Protein AF-A0A109DC73-F1 (afdb_monomer_lite)

Secondary structure (DSSP, 8-state):
--EEEEEE-SSTTEEEEEETTEEEEEES-HHHHHHH-TT-EESSSSEEE-GGGEEEEETTTTEEEETTS-EEE--GGGHHHHHHHHHHS--B--PPPPPP---------

InterPro domains:
  IPR007492 LytTR DNA-binding domain [PF04397] (1-86)
  IPR007492 LytTR DNA-binding domain [PS50930] (1-88)
  IPR007492 LytTR DNA-binding domain [SM00850] (1-87)

Foldseek 3Di:
DQWFKKFDDPDPQWIWTHGVVGIDIDGHAPVVVCVVCVQWDAFARTMTGRLVQWQEAALPQQWTAGPVGDIDHGDPVCSVVVVVSVVVDVHDHDDDDDDPPPPPDPPDD

Organism: NCBI:txid47770

Structure (mmCIF, N/CA/C/O backbone):
data_AF-A0A109DC73-F1
#
_entry.id   AF-A0A109DC73-F1
#
loop_
_atom_site.group_PDB
_atom_site.id
_atom_site.type_symbol
_atom_site.label_atom_id
_atom_site.label_alt_id
_atom_site.label_comp_id
_atom_site.label_asym_id
_atom_site.label_entity_id
_atom_site.label_seq_id
_atom_site.pdbx_PDB_ins_code
_atom_site.Cartn_x
_atom_site.Cartn_y
_atom_site.Cartn_z
_atom_site.occupancy
_atom_site.B_iso_or_equiv
_atom_site.auth_seq_id
_atom_site.auth_comp_id
_atom_site.auth_asym_id
_atom_site.auth_atom_id
_atom_site.pdbx_PDB_model_num
ATOM 1 N N . ASP A 1 1 ? -8.952 10.718 9.161 1.00 67.62 1 ASP A N 1
ATOM 2 C CA . ASP A 1 1 ? -7.895 10.632 8.141 1.00 67.62 1 ASP A CA 1
ATOM 3 C C . ASP A 1 1 ? -8.559 10.446 6.805 1.00 67.62 1 ASP A C 1
ATOM 5 O O . ASP A 1 1 ? -9.109 9.380 6.555 1.00 67.62 1 ASP A O 1
ATOM 9 N N . ASP A 1 2 ? -8.525 11.492 5.989 1.00 90.44 2 ASP A N 1
ATOM 10 C CA . ASP A 1 2 ? -9.266 11.524 4.727 1.00 90.44 2 ASP A CA 1
ATOM 11 C C . ASP A 1 2 ? -8.468 10.902 3.580 1.00 90.44 2 ASP A C 1
ATOM 13 O O . ASP A 1 2 ? -9.042 10.565 2.555 1.00 90.44 2 ASP A O 1
ATOM 17 N N . ILE A 1 3 ? -7.157 10.700 3.757 1.00 95.38 3 ILE A N 1
ATOM 18 C CA . ILE A 1 3 ? -6.278 10.077 2.762 1.00 95.38 3 ILE A CA 1
ATOM 19 C C . ILE A 1 3 ? -6.468 8.563 2.775 1.00 95.38 3 ILE A C 1
ATOM 21 O O . ILE A 1 3 ? -6.201 7.908 3.789 1.00 95.38 3 ILE A O 1
ATOM 25 N N . ILE A 1 4 ? -6.872 8.008 1.633 1.00 97.19 4 ILE A N 1
ATOM 26 C CA . ILE A 1 4 ? -6.982 6.567 1.403 1.00 97.19 4 ILE A CA 1
ATOM 27 C C . ILE A 1 4 ? -5.622 6.023 0.956 1.00 97.19 4 ILE A C 1
ATOM 29 O O . ILE A 1 4 ? -5.025 5.205 1.658 1.00 97.19 4 ILE A O 1
ATOM 33 N N . TYR A 1 5 ? -5.100 6.515 -0.168 1.00 97.88 5 TYR A N 1
ATOM 34 C CA . TYR A 1 5 ? -3.790 6.126 -0.687 1.00 97.88 5 TYR A CA 1
ATOM 35 C C . TYR A 1 5 ? -3.173 7.216 -1.575 1.00 97.88 5 TYR A C 1
ATOM 37 O O . TYR A 1 5 ? -3.841 8.161 -1.996 1.00 97.88 5 TYR A O 1
ATOM 45 N N . ILE A 1 6 ? -1.872 7.093 -1.840 1.00 97.56 6 ILE A N 1
ATOM 46 C CA . ILE A 1 6 ? -1.122 7.915 -2.794 1.00 97.56 6 ILE A CA 1
ATOM 47 C C . ILE A 1 6 ? -0.457 6.982 -3.798 1.00 97.56 6 ILE A C 1
ATOM 49 O O . ILE A 1 6 ? 0.278 6.078 -3.393 1.00 97.56 6 ILE A O 1
ATOM 53 N N . SER A 1 7 ? -0.654 7.230 -5.090 1.00 96.94 7 SER A N 1
ATOM 54 C CA . SER A 1 7 ? -0.086 6.441 -6.181 1.00 96.94 7 SER A CA 1
ATOM 55 C C . SER A 1 7 ? 0.752 7.284 -7.149 1.00 96.94 7 SER A C 1
ATOM 57 O O . SER A 1 7 ? 0.576 8.496 -7.281 1.00 96.94 7 SER A O 1
ATOM 59 N N . THR A 1 8 ? 1.714 6.664 -7.833 1.00 96.19 8 THR A N 1
ATOM 60 C CA . THR A 1 8 ? 2.424 7.315 -8.945 1.00 96.19 8 THR A CA 1
ATOM 61 C C . THR A 1 8 ? 1.528 7.430 -10.165 1.00 96.19 8 THR A C 1
ATOM 63 O O . THR A 1 8 ? 0.825 6.480 -10.501 1.00 96.19 8 THR A O 1
ATOM 66 N N . THR A 1 9 ? 1.640 8.535 -10.896 1.00 94.12 9 THR A N 1
ATOM 67 C CA . THR A 1 9 ? 1.036 8.658 -12.229 1.00 94.12 9 THR A CA 1
ATOM 68 C C . THR A 1 9 ? 2.045 8.309 -13.325 1.00 94.12 9 THR A C 1
ATOM 70 O O . THR A 1 9 ? 3.237 8.146 -13.061 1.00 94.12 9 THR A O 1
ATOM 73 N N . ILE A 1 10 ? 1.582 8.242 -14.577 1.00 90.88 10 ILE A N 1
ATOM 74 C CA . ILE A 1 10 ? 2.459 8.116 -15.753 1.00 90.88 10 ILE A CA 1
ATOM 75 C C . ILE A 1 10 ? 3.399 9.320 -15.925 1.00 90.88 10 ILE A C 1
ATOM 77 O O . ILE A 1 10 ? 4.435 9.214 -16.578 1.00 90.88 10 ILE A O 1
ATOM 81 N N . THR A 1 11 ? 3.038 10.479 -15.366 1.00 91.19 11 THR A N 1
ATOM 82 C CA . THR A 1 11 ? 3.827 11.702 -15.482 1.00 91.19 11 THR A CA 1
ATOM 83 C C . THR A 1 11 ? 4.917 11.716 -14.405 1.00 91.19 11 THR A C 1
ATOM 85 O O . THR A 1 11 ?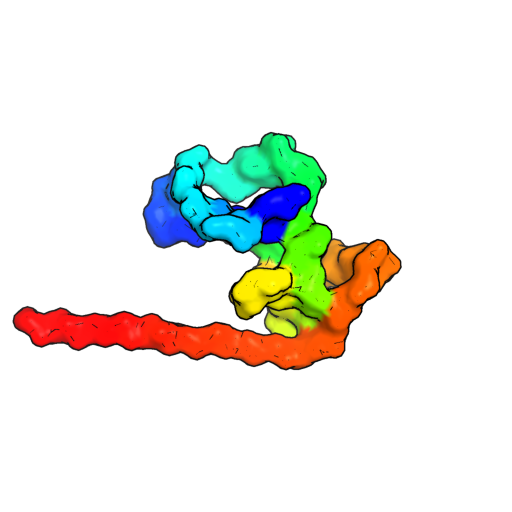 4.605 11.587 -13.217 1.00 91.19 11 THR A O 1
ATOM 88 N N . PRO A 1 12 ? 6.197 11.914 -14.774 1.00 89.12 12 PRO A N 1
ATOM 89 C CA . PRO A 1 12 ? 7.284 12.007 -13.806 1.00 89.12 12 PRO A CA 1
ATOM 90 C C . PRO A 1 12 ? 7.029 13.076 -12.744 1.00 89.12 12 PRO A C 1
ATOM 92 O O . PRO A 1 12 ? 6.507 14.150 -13.038 1.00 89.12 12 PRO A O 1
ATOM 95 N N . HIS A 1 13 ? 7.425 12.776 -11.507 1.00 89.44 13 HIS A N 1
ATOM 96 C CA . HIS A 1 13 ? 7.264 13.655 -10.342 1.00 89.44 13 HIS A CA 1
ATOM 97 C C . HIS A 1 13 ? 5.821 14.072 -10.034 1.00 89.44 13 HIS A C 1
ATOM 99 O O . HIS A 1 13 ? 5.614 15.016 -9.276 1.00 89.44 13 HIS A O 1
ATOM 105 N N . LYS A 1 14 ? 4.831 13.371 -10.594 1.00 95.06 14 LYS A N 1
ATOM 106 C CA . LYS A 1 14 ? 3.417 13.622 -10.353 1.00 95.06 14 LYS A CA 1
ATOM 107 C C . LYS A 1 14 ? 2.769 12.396 -9.728 1.00 95.06 14 LYS A C 1
ATOM 109 O O . LYS A 1 14 ? 2.842 11.289 -10.272 1.00 95.06 14 LYS A O 1
ATOM 114 N N . LEU A 1 15 ? 2.125 12.607 -8.590 1.00 97.12 15 LEU A N 1
ATOM 115 C CA . LEU A 1 15 ? 1.397 11.581 -7.851 1.00 97.12 15 LEU A CA 1
ATOM 116 C C . LEU A 1 15 ? -0.092 11.926 -7.808 1.00 97.12 15 LEU A C 1
ATOM 118 O O . LEU A 1 15 ? -0.474 13.089 -7.956 1.00 97.12 15 LEU A O 1
ATOM 122 N N . LEU A 1 16 ? -0.911 10.908 -7.585 1.00 97.56 16 LEU A N 1
ATOM 123 C CA . LEU A 1 16 ? -2.337 11.030 -7.336 1.00 97.56 16 LEU A CA 1
ATOM 124 C C . LEU A 1 16 ? -2.602 10.655 -5.878 1.00 97.56 16 LEU A C 1
ATOM 126 O O . LEU A 1 16 ? -2.209 9.581 -5.434 1.00 97.56 16 LEU A O 1
ATOM 130 N N . MET A 1 17 ? -3.228 11.554 -5.126 1.00 97.19 17 MET A N 1
ATOM 131 C CA . MET A 1 17 ? -3.727 11.288 -3.782 1.00 97.19 17 MET A CA 1
ATOM 132 C C . MET A 1 17 ? -5.227 11.065 -3.861 1.00 97.19 17 MET A C 1
ATOM 134 O O . MET A 1 17 ? -5.958 11.947 -4.309 1.00 97.19 17 MET A O 1
ATOM 138 N N . ILE A 1 18 ? -5.665 9.910 -3.379 1.00 97.75 18 ILE A N 1
ATOM 139 C CA . ILE A 1 18 ? -7.075 9.568 -3.274 1.00 97.75 18 ILE A CA 1
ATOM 140 C C . ILE A 1 18 ? -7.543 9.833 -1.850 1.00 97.75 18 ILE A C 1
ATOM 142 O O . ILE A 1 18 ? -6.954 9.355 -0.874 1.00 97.75 18 ILE A O 1
ATOM 146 N N . LEU A 1 19 ? -8.604 10.622 -1.751 1.00 96.50 19 LEU A N 1
ATOM 147 C CA . LEU A 1 19 ? -9.263 11.019 -0.522 1.00 96.50 19 LEU A CA 1
ATOM 148 C C . LEU A 1 19 ? -10.642 10.355 -0.436 1.00 96.50 19 LEU A C 1
ATOM 150 O O . LEU A 1 19 ? -11.229 9.954 -1.437 1.00 96.50 19 LEU A O 1
ATOM 154 N N . THR A 1 20 ? -11.221 10.319 0.757 1.00 94.19 20 THR A N 1
ATOM 155 C CA . THR A 1 20 ? -12.619 9.903 0.960 1.00 94.19 20 THR A CA 1
ATOM 156 C C . THR A 1 20 ? -13.627 10.822 0.263 1.00 94.19 20 THR A C 1
ATOM 158 O O . THR A 1 20 ? -14.756 10.413 0.008 1.00 94.19 20 THR A O 1
ATOM 161 N N . THR A 1 21 ? -13.231 12.058 -0.051 1.00 93.00 21 THR A N 1
ATOM 162 C CA . THR A 1 21 ? -14.085 13.100 -0.643 1.00 93.00 21 THR A CA 1
ATOM 163 C C . THR A 1 21 ? -13.751 13.424 -2.100 1.00 93.00 21 THR A C 1
ATOM 165 O O . THR A 1 21 ? -14.437 14.247 -2.705 1.00 93.00 21 THR A O 1
ATOM 168 N N . GLY A 1 22 ? -12.719 12.806 -2.677 1.00 93.94 22 GLY A N 1
ATOM 169 C CA . GLY A 1 22 ? -12.273 13.094 -4.038 1.00 93.94 22 GLY A CA 1
ATOM 170 C C . GLY A 1 22 ? -10.810 12.735 -4.261 1.00 93.94 22 GLY A C 1
ATOM 171 O O . GLY A 1 22 ? -10.268 11.846 -3.615 1.00 93.94 22 GLY A O 1
ATOM 172 N N . GLU A 1 23 ? -10.152 13.447 -5.167 1.00 96.25 23 GLU A N 1
ATOM 173 C CA . GLU A 1 23 ? -8.753 13.211 -5.516 1.00 96.25 23 GLU A CA 1
ATOM 174 C C . GLU A 1 23 ? -7.994 14.526 -5.704 1.00 96.25 23 GLU A C 1
ATOM 176 O O . GLU A 1 23 ? -8.579 15.567 -6.011 1.00 96.25 23 GLU A O 1
ATOM 181 N N . MET A 1 24 ? -6.674 14.487 -5.527 1.00 95.69 24 MET A N 1
ATOM 182 C CA . MET A 1 24 ? -5.806 15.623 -5.822 1.00 95.69 24 MET A CA 1
ATOM 183 C C . MET A 1 24 ? -4.456 15.191 -6.391 1.00 95.69 24 MET A C 1
ATOM 185 O O . MET A 1 24 ? -3.929 14.125 -6.079 1.00 95.69 24 MET A O 1
ATOM 189 N N . GLN A 1 25 ? -3.865 16.055 -7.214 1.00 96.44 25 GLN A N 1
ATOM 190 C CA . GLN A 1 25 ? -2.542 15.831 -7.790 1.00 96.44 25 GLN A CA 1
ATOM 191 C C . GLN A 1 25 ? -1.461 16.441 -6.901 1.00 96.44 25 GLN A C 1
ATOM 193 O O . GLN A 1 25 ? -1.597 17.567 -6.423 1.00 96.44 25 GLN A O 1
ATOM 198 N N . LEU A 1 26 ? -0.365 15.709 -6.729 1.00 95.38 26 LEU A N 1
ATOM 199 C CA . LEU A 1 26 ? 0.795 16.134 -5.953 1.00 95.38 26 LEU A CA 1
ATOM 200 C C . LEU A 1 26 ? 2.051 16.179 -6.821 1.00 95.38 26 LEU A C 1
ATOM 202 O O . LEU A 1 26 ? 2.193 15.392 -7.759 1.00 95.38 26 LEU A O 1
ATOM 206 N N . LEU A 1 27 ? 2.991 17.048 -6.449 1.00 96.06 27 LEU A N 1
ATOM 207 C CA . LEU A 1 27 ? 4.338 17.075 -7.014 1.00 96.06 27 LEU A CA 1
ATOM 208 C C . LEU A 1 27 ? 5.326 16.440 -6.037 1.00 96.06 27 LEU A C 1
ATOM 210 O O . LEU A 1 27 ? 5.353 16.792 -4.863 1.00 96.06 27 LEU A O 1
ATOM 214 N N . GLY A 1 28 ? 6.158 15.523 -6.524 1.00 94.25 28 GLY A N 1
ATOM 215 C CA . GLY A 1 28 ? 7.182 14.860 -5.724 1.00 94.25 28 GLY A CA 1
ATOM 216 C C . GLY A 1 28 ? 7.304 13.372 -6.026 1.00 94.25 28 GLY A C 1
ATOM 217 O O . GLY A 1 28 ? 7.008 12.904 -7.125 1.00 94.25 28 GLY A O 1
ATOM 218 N N . SER A 1 29 ? 7.785 12.611 -5.044 1.00 95.00 29 SER A N 1
ATOM 219 C CA . SER A 1 29 ? 7.991 11.164 -5.173 1.00 95.00 29 SER A CA 1
ATOM 220 C C . SER A 1 29 ? 7.345 10.392 -4.031 1.00 95.00 29 SER A C 1
ATOM 222 O O . SER A 1 29 ? 7.233 10.896 -2.916 1.00 95.00 29 SER A O 1
ATOM 224 N N . ILE A 1 30 ? 6.996 9.129 -4.280 1.00 95.12 30 ILE A N 1
ATOM 225 C CA . ILE A 1 30 ? 6.461 8.219 -3.257 1.00 95.12 30 ILE A CA 1
ATOM 226 C C . ILE A 1 30 ? 7.350 8.183 -2.009 1.00 95.12 30 ILE A C 1
ATOM 228 O O . ILE A 1 30 ? 6.860 8.240 -0.889 1.00 95.12 30 ILE A O 1
ATOM 232 N N . ASN A 1 31 ? 8.672 8.139 -2.175 1.00 94.19 31 ASN A N 1
ATOM 233 C CA . ASN A 1 31 ? 9.588 8.063 -1.034 1.00 94.19 31 ASN A CA 1
ATOM 234 C C . ASN A 1 31 ? 9.622 9.352 -0.204 1.00 94.19 31 ASN A C 1
ATOM 236 O O . ASN A 1 31 ? 9.915 9.289 0.987 1.00 94.19 31 ASN A O 1
ATOM 240 N N . GLN A 1 32 ? 9.362 10.505 -0.821 1.00 95.38 32 GLN A N 1
ATOM 241 C CA . GLN A 1 32 ? 9.237 11.767 -0.102 1.00 95.38 32 GLN A CA 1
ATOM 242 C C . GLN A 1 32 ? 7.976 11.750 0.768 1.00 95.38 32 GLN A C 1
ATOM 244 O O . GLN A 1 32 ? 8.075 11.883 1.986 1.00 95.38 32 GLN A O 1
ATOM 249 N N . TYR A 1 33 ? 6.820 11.453 0.169 1.00 95.25 33 TYR A N 1
ATOM 250 C CA . TYR A 1 33 ? 5.552 11.406 0.897 1.00 95.25 33 TYR A CA 1
ATOM 251 C C . TYR A 1 33 ? 5.516 10.323 1.978 1.00 95.25 33 TYR A C 1
ATOM 253 O O . TYR A 1 33 ? 4.906 10.542 3.020 1.00 95.25 33 TYR A O 1
ATOM 261 N N . ALA A 1 34 ? 6.222 9.204 1.792 1.00 95.00 34 ALA A N 1
ATOM 262 C CA . ALA A 1 34 ? 6.365 8.172 2.819 1.00 95.00 34 ALA A CA 1
ATOM 263 C C . ALA A 1 34 ? 7.080 8.685 4.080 1.00 95.00 34 ALA A C 1
ATOM 265 O O . ALA A 1 34 ? 6.739 8.294 5.189 1.00 95.00 34 ALA A O 1
ATOM 266 N N . LYS A 1 35 ? 8.078 9.565 3.921 1.00 95.31 35 LYS A N 1
ATOM 267 C CA . LYS A 1 35 ? 8.805 10.162 5.052 1.00 95.31 35 LYS A CA 1
ATOM 268 C C . LYS A 1 35 ? 7.983 11.243 5.746 1.00 95.31 35 LYS A C 1
ATOM 270 O O . LYS A 1 35 ? 8.032 11.358 6.964 1.00 95.31 35 LYS A O 1
ATOM 275 N N . GLU A 1 36 ? 7.258 12.035 4.963 1.00 94.38 36 GLU A N 1
ATOM 276 C CA . GLU A 1 36 ? 6.453 13.159 5.452 1.00 94.38 36 GLU A CA 1
ATOM 277 C C . GLU A 1 36 ? 5.140 12.704 6.109 1.00 94.38 36 GLU A C 1
ATOM 279 O O . GLU A 1 36 ? 4.582 13.433 6.924 1.00 94.38 36 GLU A O 1
ATOM 284 N N . ASN A 1 37 ? 4.665 11.491 5.803 1.00 93.62 37 ASN A N 1
ATOM 285 C CA . ASN A 1 37 ? 3.400 10.956 6.307 1.00 93.62 37 ASN A CA 1
ATOM 286 C C . ASN A 1 37 ? 3.608 9.591 6.988 1.00 93.62 37 ASN A C 1
ATOM 288 O O . ASN A 1 37 ? 3.312 8.564 6.381 1.00 93.62 37 ASN A O 1
ATOM 292 N N . PRO A 1 38 ? 4.042 9.550 8.264 1.00 92.19 38 PRO A N 1
ATOM 293 C CA . PRO A 1 38 ? 4.311 8.297 8.985 1.00 92.19 38 PRO A CA 1
ATOM 294 C C . PRO A 1 38 ? 3.098 7.373 9.171 1.00 92.19 38 PRO A C 1
ATOM 296 O O . PRO A 1 38 ? 3.251 6.216 9.544 1.00 92.19 38 PRO A O 1
ATOM 299 N N . MET A 1 39 ? 1.884 7.887 8.955 1.00 93.19 39 MET A N 1
ATOM 300 C CA . MET A 1 39 ? 0.644 7.103 8.956 1.00 93.19 39 MET A CA 1
ATOM 301 C C . MET A 1 39 ? 0.419 6.314 7.659 1.00 93.19 39 MET A C 1
ATOM 303 O O . MET A 1 39 ? -0.457 5.450 7.625 1.00 93.19 39 MET A O 1
ATOM 307 N N . LEU A 1 40 ? 1.170 6.629 6.600 1.00 95.81 40 LEU A N 1
ATOM 308 C CA . LEU A 1 40 ? 1.093 5.948 5.318 1.00 95.81 40 LEU A CA 1
ATOM 309 C C . LEU A 1 40 ? 2.195 4.901 5.204 1.00 95.81 40 LEU A C 1
ATOM 311 O O . LEU A 1 40 ? 3.361 5.149 5.498 1.00 95.81 40 LEU A O 1
ATOM 315 N N . GLU A 1 41 ? 1.817 3.734 4.708 1.00 96.31 41 GLU A N 1
ATOM 316 C CA . GLU A 1 41 ? 2.676 2.563 4.630 1.00 96.31 41 GLU A CA 1
ATOM 317 C C . GLU A 1 41 ? 2.878 2.154 3.175 1.00 96.31 41 GLU A C 1
ATOM 319 O O . GLU A 1 41 ? 1.948 2.146 2.365 1.00 96.31 41 GLU A O 1
ATOM 324 N N . LYS A 1 42 ? 4.118 1.812 2.820 1.00 97.06 42 LYS A N 1
ATOM 325 C CA . LYS A 1 42 ? 4.481 1.494 1.438 1.00 97.06 42 LYS A CA 1
ATOM 326 C C . LYS A 1 42 ? 4.165 0.039 1.103 1.00 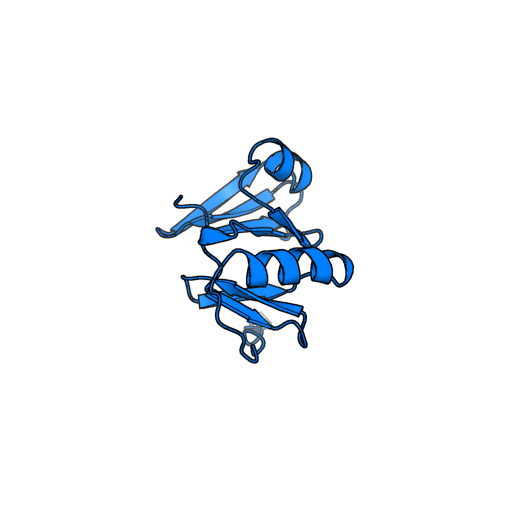97.06 42 LYS A C 1
ATOM 328 O O . LYS A 1 42 ? 4.853 -0.881 1.547 1.00 97.06 42 LYS A O 1
ATOM 333 N N . ILE A 1 43 ? 3.159 -0.172 0.256 1.00 97.06 43 ILE A N 1
ATOM 334 C CA . ILE A 1 43 ? 2.688 -1.520 -0.102 1.00 97.06 43 ILE A CA 1
ATOM 335 C C . ILE A 1 43 ? 3.352 -2.060 -1.369 1.00 97.06 43 ILE A C 1
ATOM 337 O O . ILE A 1 43 ? 3.478 -3.270 -1.554 1.00 97.06 43 ILE A O 1
ATOM 341 N N . ASN A 1 44 ? 3.823 -1.167 -2.236 1.00 96.25 44 ASN A N 1
ATOM 342 C CA . ASN A 1 44 ? 4.609 -1.480 -3.423 1.00 96.25 44 ASN A CA 1
ATOM 343 C C . ASN A 1 44 ? 5.486 -0.261 -3.796 1.00 96.25 44 ASN A C 1
ATOM 345 O O . ASN A 1 44 ? 5.548 0.725 -3.064 1.00 96.25 44 ASN A O 1
ATOM 349 N N . GLN A 1 45 ? 6.205 -0.309 -4.919 1.00 94.25 45 GLN A N 1
ATOM 350 C CA . GLN A 1 45 ? 7.086 0.794 -5.335 1.00 94.25 45 GLN A CA 1
ATOM 351 C C . GLN A 1 45 ? 6.353 2.102 -5.685 1.00 94.25 45 GLN A C 1
ATOM 353 O O . GLN A 1 45 ? 6.951 3.171 -5.553 1.00 94.25 45 GLN A O 1
ATOM 358 N N . SER A 1 46 ? 5.089 2.002 -6.091 1.00 95.50 46 SER A N 1
ATOM 359 C CA . SER A 1 46 ? 4.251 3.063 -6.645 1.00 95.50 46 SER A CA 1
ATOM 360 C C . SER A 1 46 ? 3.094 3.498 -5.742 1.00 95.50 46 SER A C 1
ATOM 362 O O . SER A 1 46 ? 2.390 4.414 -6.136 1.00 95.50 46 SER A O 1
ATOM 364 N N . CYS A 1 47 ? 2.882 2.886 -4.573 1.00 97.25 47 CYS A N 1
ATOM 365 C CA . CYS A 1 47 ? 1.682 3.082 -3.759 1.00 97.25 47 CYS A CA 1
ATOM 366 C C . CYS A 1 47 ? 1.994 3.128 -2.254 1.00 97.25 47 CYS A C 1
ATOM 368 O O . CYS A 1 47 ? 2.648 2.232 -1.699 1.00 97.25 47 CYS A O 1
ATOM 370 N N . LEU A 1 48 ? 1.501 4.184 -1.607 1.00 97.75 48 LEU A N 1
ATOM 371 C CA . LEU A 1 48 ? 1.419 4.344 -0.158 1.00 97.75 48 LEU A CA 1
ATOM 372 C C . LEU A 1 48 ? -0.038 4.264 0.261 1.00 97.75 48 LEU A C 1
ATOM 374 O O . LEU A 1 48 ? -0.867 4.939 -0.338 1.00 97.75 48 LEU A O 1
ATOM 378 N N . VAL A 1 49 ? -0.344 3.526 1.318 1.00 97.62 49 VAL A N 1
ATOM 379 C CA . VAL A 1 49 ? -1.722 3.382 1.799 1.00 97.62 49 VAL A CA 1
ATOM 380 C C . VAL A 1 49 ? -1.848 3.847 3.229 1.00 97.62 49 VAL A C 1
ATOM 382 O O . VAL A 1 49 ? -0.930 3.668 4.024 1.00 97.62 49 VAL A O 1
ATOM 385 N N . ASN A 1 50 ? -3.013 4.374 3.578 1.00 96.88 50 ASN A N 1
ATOM 386 C CA . ASN A 1 50 ? -3.417 4.478 4.965 1.00 96.88 50 ASN A CA 1
ATOM 387 C C . ASN A 1 50 ? -4.050 3.147 5.387 1.00 96.88 50 ASN A C 1
ATOM 389 O O . ASN A 1 50 ? -5.130 2.822 4.885 1.00 96.88 50 ASN A O 1
ATOM 393 N N . PRO A 1 51 ? -3.450 2.386 6.323 1.00 95.88 51 PRO A N 1
ATOM 394 C CA . PRO A 1 51 ? -4.018 1.113 6.746 1.00 95.88 51 PRO A CA 1
ATOM 395 C C . PRO A 1 51 ? -5.471 1.259 7.212 1.00 95.88 51 PRO A C 1
ATOM 397 O O . PRO A 1 51 ? -6.306 0.453 6.834 1.00 95.88 51 PRO A O 1
ATOM 400 N N . LYS A 1 52 ? -5.822 2.348 7.912 1.00 94.50 52 LYS A N 1
ATOM 401 C CA . LYS A 1 52 ? -7.183 2.569 8.439 1.00 94.50 52 LYS A CA 1
ATOM 402 C C . LYS A 1 52 ? -8.285 2.569 7.369 1.00 94.50 52 LYS A C 1
ATOM 404 O O . LYS A 1 52 ? -9.443 2.386 7.724 1.00 94.50 52 LYS A O 1
ATOM 409 N N . ASN A 1 53 ? -7.930 2.797 6.104 1.00 95.38 53 ASN A N 1
ATOM 410 C CA . ASN A 1 53 ? -8.856 2.853 4.974 1.00 95.38 53 ASN A CA 1
ATOM 411 C C . ASN A 1 53 ? -8.825 1.581 4.103 1.00 95.38 53 ASN A C 1
ATOM 413 O O . ASN A 1 53 ? -9.473 1.546 3.056 1.00 95.38 53 ASN A O 1
ATOM 417 N N . ILE A 1 54 ? -8.099 0.537 4.520 1.00 95.69 54 ILE A N 1
ATOM 418 C CA . ILE A 1 54 ? -8.169 -0.800 3.918 1.00 95.69 54 ILE A CA 1
ATOM 419 C C . ILE A 1 54 ? -9.453 -1.484 4.391 1.00 95.69 54 ILE A C 1
ATOM 421 O O . ILE A 1 54 ? -9.730 -1.554 5.588 1.00 95.69 54 ILE A O 1
ATOM 425 N N . GLU A 1 55 ? -10.223 -2.024 3.452 1.00 95.25 55 GLU A N 1
ATOM 426 C CA . GLU A 1 55 ? -11.405 -2.831 3.750 1.00 95.25 55 GLU A CA 1
ATOM 427 C C . GLU A 1 55 ? -11.068 -4.329 3.783 1.00 95.25 55 GLU A C 1
ATOM 429 O O . GLU A 1 55 ? -11.498 -5.057 4.688 1.00 95.25 55 GLU A O 1
ATOM 434 N N . SER A 1 56 ? -10.283 -4.800 2.810 1.00 95.94 56 SER A N 1
ATOM 435 C CA . SER A 1 56 ? -9.928 -6.213 2.698 1.00 95.94 56 SER A CA 1
ATOM 436 C C . SER A 1 56 ? -8.517 -6.446 2.162 1.00 95.94 56 SER A C 1
ATOM 438 O O . SER A 1 56 ? -7.936 -5.597 1.483 1.00 95.94 56 SER A O 1
ATOM 440 N N . ILE A 1 57 ? -7.964 -7.621 2.472 1.00 96.62 57 ILE A N 1
ATOM 441 C CA . ILE A 1 57 ? -6.660 -8.072 1.975 1.00 96.62 57 ILE A CA 1
ATOM 442 C C . ILE A 1 57 ? -6.782 -9.485 1.393 1.00 96.62 57 ILE A C 1
ATOM 444 O O . ILE A 1 57 ? -7.160 -10.432 2.085 1.00 96.62 57 ILE A O 1
ATOM 448 N N . ASP A 1 58 ? -6.351 -9.642 0.141 1.00 96.12 58 ASP A N 1
ATOM 449 C CA . ASP A 1 58 ? -6.140 -10.923 -0.531 1.00 96.12 58 ASP A CA 1
ATOM 450 C C . ASP A 1 58 ? -4.642 -11.265 -0.549 1.00 96.12 58 ASP A C 1
ATOM 452 O O . ASP A 1 58 ? -3.880 -10.853 -1.431 1.00 96.12 58 ASP A O 1
ATOM 456 N N . LEU A 1 59 ? -4.202 -12.069 0.422 1.00 94.44 59 LEU A N 1
ATOM 457 C CA . LEU A 1 59 ? -2.814 -12.537 0.498 1.00 94.44 59 LEU A CA 1
ATOM 458 C C . LEU A 1 59 ? -2.420 -13.492 -0.637 1.00 94.44 59 LEU A C 1
ATOM 460 O O . LEU A 1 59 ? -1.230 -13.703 -0.852 1.00 94.44 59 LEU A O 1
ATOM 464 N N . LYS A 1 60 ? -3.376 -14.102 -1.342 1.00 92.38 60 LYS A N 1
ATOM 465 C CA . LYS A 1 60 ? -3.087 -15.054 -2.419 1.00 92.38 60 LYS A CA 1
ATOM 466 C C . LYS A 1 60 ? -2.874 -14.336 -3.745 1.00 92.38 60 LYS A C 1
ATOM 468 O O . LYS A 1 60 ? -2.043 -14.770 -4.538 1.00 92.38 60 LYS A O 1
ATOM 473 N N . GLN A 1 61 ? -3.654 -13.291 -4.012 1.00 95.00 61 GLN A N 1
ATOM 474 C CA . GLN A 1 61 ? -3.526 -12.462 -5.217 1.00 95.00 61 GLN A CA 1
ATOM 475 C C . GLN A 1 61 ? -2.622 -11.242 -5.016 1.00 95.00 61 GLN A C 1
ATOM 477 O O . GLN A 1 61 ? -2.306 -10.565 -5.986 1.00 95.00 61 GLN A O 1
ATOM 482 N N . HIS A 1 62 ? -2.173 -11.001 -3.783 1.00 96.00 62 HIS A N 1
ATOM 483 C CA . HIS A 1 62 ? -1.418 -9.821 -3.370 1.00 96.00 62 HIS A CA 1
ATOM 484 C C . HIS A 1 62 ? -2.156 -8.511 -3.641 1.00 96.00 62 HIS A C 1
ATOM 486 O O . HIS A 1 62 ? -1.620 -7.614 -4.287 1.00 96.00 62 HIS A O 1
ATOM 492 N N . ARG A 1 63 ? -3.390 -8.408 -3.140 1.00 96.31 63 ARG A N 1
ATOM 493 C CA . ARG A 1 63 ? -4.253 -7.239 -3.340 1.00 96.31 63 ARG A CA 1
ATOM 494 C C . ARG A 1 63 ? -4.858 -6.721 -2.060 1.00 96.31 63 ARG A C 1
ATOM 496 O O . ARG A 1 63 ? -5.091 -7.491 -1.132 1.00 96.31 63 ARG A O 1
ATOM 503 N N . VAL A 1 64 ? -5.152 -5.433 -2.052 1.00 96.75 64 VAL A N 1
ATOM 504 C CA . VAL A 1 64 ? -5.970 -4.793 -1.025 1.00 96.75 64 VAL A CA 1
ATOM 505 C C . VAL A 1 64 ? -7.141 -4.084 -1.686 1.00 96.75 64 VAL A C 1
ATOM 507 O O . VAL A 1 64 ? -6.970 -3.535 -2.773 1.00 96.75 64 VAL A O 1
ATOM 510 N N . SER A 1 65 ? -8.308 -4.103 -1.046 1.00 96.81 65 SER A N 1
ATOM 511 C CA . SER A 1 65 ? -9.404 -3.197 -1.388 1.00 96.81 65 SER A CA 1
ATOM 512 C C . SER A 1 65 ? -9.504 -2.090 -0.350 1.00 96.81 65 SER A C 1
ATOM 514 O O . SER A 1 65 ? -9.212 -2.301 0.832 1.00 96.81 65 SER A O 1
ATOM 516 N N . PHE A 1 66 ? -9.925 -0.912 -0.787 1.00 95.88 66 PHE A N 1
ATOM 517 C CA . PHE A 1 66 ? -10.128 0.244 0.074 1.00 95.88 66 PHE A CA 1
ATOM 518 C C . PHE A 1 66 ? -11.612 0.536 0.277 1.00 95.88 66 PHE A C 1
ATOM 520 O O . PHE A 1 66 ? -12.463 0.071 -0.475 1.00 95.88 66 PHE A O 1
ATOM 527 N N . VAL A 1 67 ? -11.917 1.366 1.275 1.00 94.50 67 VAL A N 1
ATOM 528 C CA . VAL A 1 67 ? -13.289 1.786 1.621 1.00 94.50 67 VAL A CA 1
ATOM 529 C C . VAL A 1 67 ? -14.051 2.486 0.487 1.00 94.50 67 VAL A C 1
ATOM 531 O O . VAL A 1 67 ? -15.276 2.555 0.535 1.00 94.50 67 VAL A O 1
ATOM 534 N N . ASN A 1 68 ? -13.356 3.011 -0.526 1.00 94.00 68 ASN A N 1
ATOM 535 C CA . ASN A 1 68 ? -13.964 3.606 -1.719 1.00 94.00 68 ASN A CA 1
ATOM 536 C C . ASN A 1 68 ? -14.185 2.594 -2.864 1.00 94.00 68 ASN A C 1
ATOM 538 O O . ASN A 1 68 ? -14.674 2.976 -3.923 1.00 94.00 68 ASN A O 1
ATOM 542 N N . GLY A 1 69 ? -13.840 1.319 -2.660 1.00 93.81 69 GLY A N 1
ATOM 543 C CA . GLY A 1 69 ? -13.958 0.251 -3.655 1.00 93.81 69 GLY A CA 1
ATOM 544 C C . GLY A 1 69 ? -12.746 0.093 -4.577 1.00 93.81 69 GLY A C 1
ATOM 545 O O . GLY A 1 69 ? -12.726 -0.841 -5.384 1.00 93.81 69 GLY A O 1
ATOM 546 N N . ASP A 1 70 ? -11.727 0.949 -4.457 1.00 95.38 70 ASP A N 1
ATOM 547 C CA . ASP A 1 70 ? -10.497 0.801 -5.233 1.00 95.38 70 ASP A CA 1
ATOM 548 C C . ASP A 1 70 ? -9.722 -0.445 -4.814 1.00 95.38 70 ASP A C 1
ATOM 550 O O . ASP A 1 70 ? -9.783 -0.887 -3.664 1.00 95.38 70 ASP A O 1
ATOM 554 N N . VAL A 1 71 ? -8.980 -1.013 -5.765 1.00 96.06 71 VAL A N 1
ATOM 555 C CA . VAL A 1 71 ? -8.151 -2.198 -5.546 1.00 96.06 71 VAL A CA 1
ATOM 556 C C . VAL A 1 71 ? -6.749 -1.937 -6.063 1.00 96.06 71 VAL A C 1
ATOM 558 O O . VAL A 1 71 ? -6.568 -1.618 -7.234 1.00 96.06 71 VAL A O 1
ATOM 561 N N . GLU A 1 72 ? -5.759 -2.159 -5.206 1.00 96.50 72 GLU A N 1
ATOM 562 C CA . GLU A 1 72 ? -4.343 -2.010 -5.540 1.00 96.50 72 GLU A CA 1
ATOM 563 C C . GLU A 1 72 ? -3.574 -3.304 -5.262 1.00 96.50 72 GLU A C 1
ATOM 565 O O . GLU A 1 72 ? -3.880 -4.062 -4.334 1.00 96.50 72 GLU A O 1
ATOM 570 N N . ASP A 1 73 ? -2.546 -3.555 -6.072 1.00 96.81 73 ASP A N 1
ATOM 571 C CA . ASP A 1 73 ? -1.623 -4.671 -5.870 1.00 96.81 73 ASP A CA 1
ATOM 572 C C . ASP A 1 73 ? -0.571 -4.303 -4.807 1.00 96.81 73 ASP A C 1
ATOM 574 O O . ASP A 1 73 ? -0.112 -3.165 -4.722 1.00 96.81 73 ASP A O 1
ATOM 578 N N . PHE A 1 74 ? -0.092 -5.271 -4.029 1.00 97.50 74 PHE A N 1
ATOM 579 C CA . PHE A 1 74 ? 1.061 -5.095 -3.145 1.00 97.50 74 PHE A CA 1
ATOM 580 C C . PHE A 1 74 ? 2.215 -6.030 -3.516 1.00 97.50 74 PHE A C 1
ATOM 582 O O . PHE A 1 74 ? 2.060 -7.073 -4.151 1.00 97.50 74 PHE A O 1
ATOM 589 N N . SER A 1 75 ? 3.429 -5.645 -3.131 1.00 96.69 75 SER A N 1
ATOM 590 C CA . SER A 1 75 ? 4.634 -6.404 -3.459 1.00 96.69 75 SER A CA 1
ATOM 591 C C . SER A 1 75 ? 4.764 -7.673 -2.609 1.00 96.69 75 SER A C 1
ATOM 593 O O . SER A 1 75 ? 4.362 -7.710 -1.448 1.00 96.69 75 SER A O 1
ATOM 595 N N . ARG A 1 76 ? 5.442 -8.703 -3.131 1.00 95.25 76 ARG A N 1
ATOM 596 C CA . ARG A 1 76 ? 5.765 -9.920 -2.355 1.00 95.25 76 ARG A CA 1
ATOM 597 C C . ARG A 1 76 ? 6.506 -9.608 -1.052 1.00 95.25 76 ARG A C 1
ATOM 599 O O . ARG A 1 76 ? 6.253 -10.238 -0.031 1.00 95.25 76 ARG A O 1
ATOM 606 N N . SER A 1 77 ? 7.397 -8.618 -1.079 1.00 95.50 77 SER A N 1
ATOM 607 C CA . SER A 1 77 ? 8.123 -8.144 0.104 1.00 95.50 77 SER A CA 1
ATOM 608 C C . SER A 1 77 ? 7.206 -7.543 1.172 1.00 95.50 77 SER A C 1
ATOM 610 O O . SER A 1 77 ? 7.519 -7.628 2.356 1.00 95.50 77 SER A O 1
ATOM 612 N N . SER A 1 78 ? 6.050 -7.002 0.783 1.00 95.94 78 SER A N 1
ATOM 613 C CA . SER A 1 78 ? 5.079 -6.405 1.703 1.00 95.94 78 SER A CA 1
ATOM 614 C C . SER A 1 78 ? 4.141 -7.433 2.343 1.00 95.94 78 SER A C 1
ATOM 616 O O . SER A 1 78 ? 3.408 -7.080 3.257 1.00 95.94 78 SER A O 1
ATOM 618 N N . VAL A 1 79 ? 4.190 -8.719 1.962 1.00 96.25 79 VAL A N 1
ATOM 619 C CA . VAL A 1 79 ? 3.331 -9.780 2.537 1.00 96.25 79 VAL A CA 1
ATOM 620 C C . VAL A 1 79 ? 3.431 -9.844 4.063 1.00 96.25 79 VAL A C 1
ATOM 622 O O . VAL A 1 79 ? 2.420 -10.041 4.733 1.00 96.25 79 VAL A O 1
ATOM 625 N N . LYS A 1 80 ? 4.632 -9.677 4.632 1.00 96.25 80 LYS A N 1
ATOM 626 C CA . LYS A 1 80 ? 4.806 -9.675 6.093 1.00 96.25 80 LYS A CA 1
ATOM 627 C C . LYS A 1 80 ? 4.036 -8.516 6.736 1.00 96.25 80 LYS A C 1
ATOM 629 O O . LYS A 1 80 ? 3.242 -8.754 7.635 1.00 96.25 80 LYS A O 1
ATOM 634 N N . MET A 1 81 ? 4.196 -7.306 6.200 1.00 96.12 81 MET A N 1
ATOM 635 C CA . MET A 1 81 ? 3.455 -6.118 6.635 1.00 96.12 81 MET A CA 1
ATOM 636 C C . MET A 1 81 ? 1.936 -6.319 6.509 1.00 96.12 81 MET A C 1
ATOM 638 O O . MET A 1 81 ? 1.201 -5.983 7.430 1.00 96.12 81 MET A O 1
ATOM 642 N N . MET A 1 82 ? 1.463 -6.934 5.419 1.00 96.31 82 MET A N 1
ATOM 643 C CA . MET A 1 82 ? 0.036 -7.230 5.224 1.00 96.31 82 MET A CA 1
ATOM 644 C C . MET A 1 82 ? -0.513 -8.221 6.255 1.00 96.31 82 MET A C 1
ATOM 646 O O . MET A 1 82 ? -1.650 -8.090 6.701 1.00 96.31 82 MET A O 1
ATOM 650 N N . LYS A 1 83 ? 0.290 -9.201 6.686 1.00 94.75 83 LYS A N 1
ATOM 651 C CA . LYS A 1 83 ? -0.085 -10.089 7.797 1.00 94.75 83 LYS A CA 1
ATOM 652 C C . LYS A 1 83 ? -0.135 -9.336 9.125 1.00 94.75 83 LYS A C 1
ATOM 654 O O . LYS A 1 83 ? -1.071 -9.536 9.893 1.00 94.75 83 LYS A O 1
ATOM 659 N N . ASP A 1 84 ? 0.821 -8.442 9.367 1.00 95.19 84 ASP A N 1
ATOM 660 C CA . ASP A 1 84 ? 0.826 -7.597 10.566 1.00 95.19 84 ASP A CA 1
ATOM 661 C C . ASP A 1 84 ? -0.384 -6.653 10.588 1.00 95.19 84 ASP A C 1
ATOM 663 O O . ASP A 1 84 ? -0.898 -6.320 11.653 1.00 95.19 84 ASP A O 1
ATOM 667 N N . PHE A 1 85 ? -0.859 -6.223 9.421 1.00 94.75 85 PHE A N 1
ATOM 668 C CA . PHE A 1 85 ? -2.111 -5.494 9.277 1.00 94.75 85 PHE A CA 1
ATOM 669 C C . PHE A 1 85 ? -3.327 -6.352 9.628 1.00 94.75 85 PHE A C 1
ATOM 671 O O . PHE A 1 85 ? -4.108 -5.934 10.471 1.00 94.75 85 PHE A O 1
ATOM 678 N N . LEU A 1 86 ? -3.456 -7.564 9.084 1.00 93.06 86 LEU A N 1
ATOM 679 C CA . LEU A 1 86 ? -4.551 -8.480 9.442 1.00 93.06 86 LEU A CA 1
ATOM 680 C C . LEU A 1 86 ? -4.600 -8.821 10.939 1.00 93.06 86 LEU A C 1
A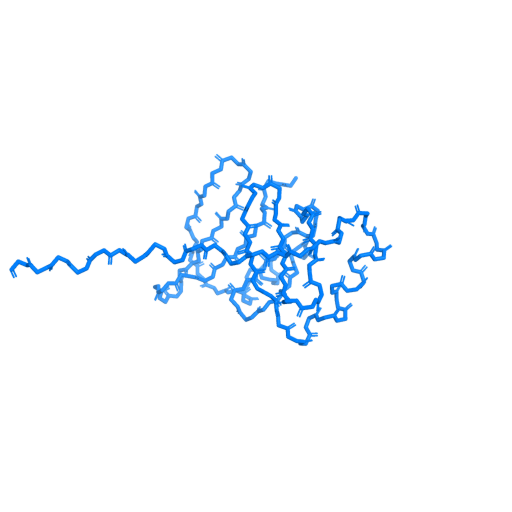TOM 682 O O . LEU A 1 86 ? -5.668 -9.073 11.481 1.00 93.06 86 LEU A O 1
ATOM 686 N N . ALA A 1 87 ? -3.449 -8.849 11.614 1.00 91.94 87 ALA A N 1
ATOM 687 C CA . ALA A 1 87 ? -3.390 -9.091 13.053 1.00 91.94 87 ALA A CA 1
ATOM 688 C C . ALA A 1 87 ? -3.789 -7.856 13.882 1.00 91.94 87 ALA A C 1
ATOM 690 O O . ALA A 1 87 ? -4.352 -7.994 14.965 1.00 91.94 87 ALA A O 1
ATOM 691 N N . ARG A 1 88 ? -3.470 -6.650 13.394 1.00 92.50 88 ARG A N 1
ATOM 692 C CA . ARG A 1 88 ? -3.745 -5.378 14.086 1.00 92.50 88 ARG A CA 1
ATOM 693 C C . ARG A 1 88 ? -5.135 -4.822 13.803 1.00 92.50 88 ARG A C 1
ATOM 695 O O . ARG A 1 88 ? -5.675 -4.094 14.630 1.00 92.50 88 ARG A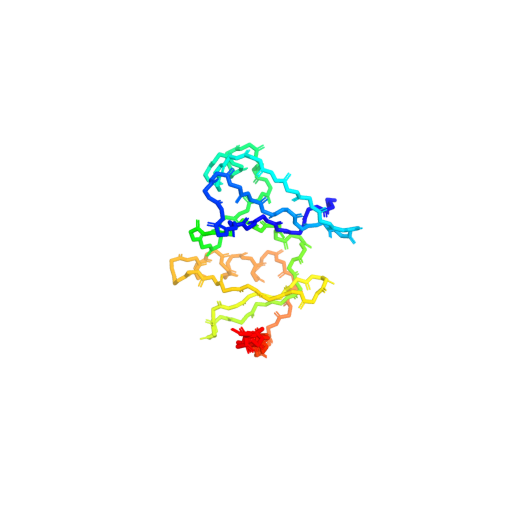 O 1
ATOM 702 N N . TYR A 1 89 ? -5.683 -5.135 12.639 1.00 87.75 89 TYR A N 1
ATOM 703 C CA . TYR A 1 89 ? -6.932 -4.595 12.136 1.00 87.75 89 TYR A CA 1
ATOM 704 C C . TYR A 1 89 ? -7.854 -5.737 11.717 1.00 87.75 89 TYR A C 1
ATOM 706 O O . TYR A 1 89 ? -7.419 -6.706 11.103 1.00 87.75 89 TYR A O 1
ATOM 714 N N . ASN A 1 90 ? -9.145 -5.607 12.011 1.00 85.62 90 ASN A N 1
ATOM 715 C CA . ASN A 1 90 ? -10.148 -6.624 11.700 1.00 85.62 90 ASN A CA 1
ATOM 716 C C . ASN A 1 90 ? -10.611 -6.544 10.229 1.00 85.62 90 ASN A C 1
ATOM 718 O O . ASN A 1 90 ? -11.799 -6.360 9.962 1.00 85.62 90 ASN A O 1
ATOM 722 N N . TYR A 1 91 ? 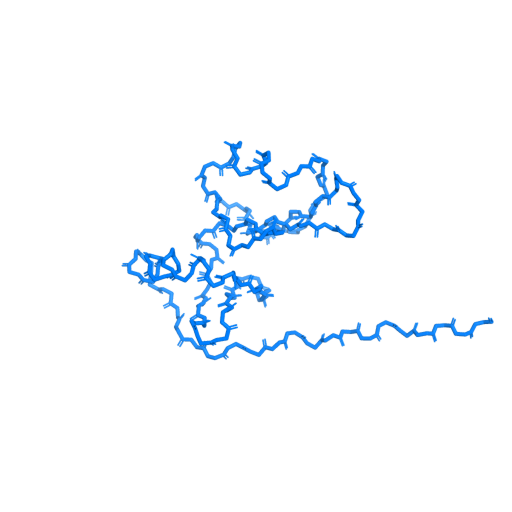-9.673 -6.604 9.276 1.00 88.25 91 TYR A N 1
ATOM 723 C CA . TYR A 1 91 ? -9.998 -6.556 7.847 1.00 88.25 91 TYR A CA 1
ATOM 724 C C . TYR A 1 91 ? -10.635 -7.855 7.367 1.00 88.25 91 TYR A C 1
ATOM 726 O O . TYR A 1 91 ? -10.360 -8.944 7.879 1.00 88.25 91 TYR A O 1
ATOM 734 N N . LYS A 1 92 ? -11.444 -7.746 6.313 1.00 87.12 92 LYS A N 1
ATOM 735 C CA . LYS A 1 92 ? -11.963 -8.918 5.611 1.00 87.12 92 LYS A CA 1
ATOM 736 C C . LYS A 1 92 ? -10.822 -9.621 4.870 1.00 87.12 92 LYS A C 1
ATOM 738 O O . LYS A 1 92 ? -9.885 -8.988 4.380 1.00 87.12 92 LYS A O 1
ATOM 743 N N . THR A 1 93 ? -10.924 -10.942 4.755 1.00 85.31 93 THR A N 1
ATOM 744 C CA . THR A 1 93 ? -10.060 -11.736 3.873 1.00 85.31 93 THR A CA 1
ATOM 745 C C . THR A 1 93 ? -10.930 -12.348 2.789 1.00 85.31 93 THR A C 1
ATOM 747 O O . THR A 1 93 ? -11.792 -13.181 3.058 1.00 85.31 93 THR A O 1
ATOM 750 N N . GLU A 1 94 ? -10.747 -11.891 1.557 1.00 85.12 94 GLU A N 1
ATOM 751 C CA . GLU A 1 94 ? -11.575 -12.296 0.425 1.00 85.12 94 GLU A CA 1
ATOM 752 C C . GLU A 1 94 ? -10.758 -12.332 -0.859 1.00 85.12 94 GLU A C 1
ATOM 754 O O . GLU A 1 94 ? -9.643 -11.816 -0.924 1.00 85.12 94 GLU A O 1
ATOM 759 N N . LYS A 1 95 ? -11.298 -13.007 -1.876 1.00 80.81 95 LYS A N 1
ATOM 760 C CA . LYS A 1 95 ? -10.639 -13.094 -3.174 1.00 80.81 95 LYS A CA 1
ATOM 761 C C . LYS A 1 95 ? -10.962 -11.845 -3.986 1.00 80.81 95 LYS A C 1
ATOM 763 O O . LYS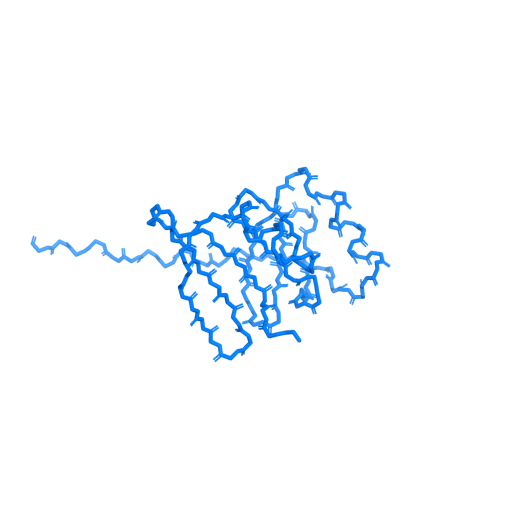 A 1 95 ? -12.114 -11.660 -4.373 1.00 80.81 95 LYS A O 1
ATOM 768 N N . LEU A 1 96 ? -9.950 -11.047 -4.308 1.00 83.12 96 LEU A N 1
ATOM 769 C CA . LEU A 1 96 ? -10.132 -9.792 -5.037 1.00 83.12 96 LEU A CA 1
ATOM 770 C C . LEU A 1 96 ? -9.895 -9.979 -6.541 1.00 83.12 96 LEU A C 1
ATOM 772 O O . LEU A 1 96 ? -8.829 -10.416 -6.986 1.00 83.12 96 LEU A O 1
ATOM 776 N N . ALA A 1 97 ? -10.905 -9.640 -7.346 1.00 74.19 97 ALA A N 1
ATOM 777 C CA . ALA A 1 97 ? -10.801 -9.621 -8.804 1.00 74.19 97 ALA A CA 1
ATOM 778 C C . ALA A 1 97 ? -10.019 -8.385 -9.287 1.00 74.19 97 ALA A C 1
ATOM 780 O O . ALA A 1 97 ? -9.874 -7.401 -8.569 1.00 74.19 97 ALA A O 1
ATOM 781 N N . LYS A 1 98 ? -9.474 -8.430 -10.510 1.00 59.09 98 LYS A N 1
ATOM 782 C CA . LYS A 1 98 ? -8.833 -7.251 -11.125 1.00 59.09 98 LYS A CA 1
ATOM 783 C C . LYS A 1 98 ? -9.937 -6.260 -11.488 1.00 59.09 98 LYS A C 1
ATOM 785 O O . LYS A 1 98 ? -10.965 -6.694 -12.010 1.00 59.09 98 LYS A O 1
ATOM 790 N N . GLN A 1 99 ? -9.715 -4.963 -11.275 1.00 58.59 99 GLN A N 1
ATOM 791 C CA . GLN A 1 99 ? -10.475 -3.968 -12.029 1.00 58.59 99 GLN A CA 1
ATOM 792 C C . GLN A 1 99 ? -10.268 -4.292 -13.518 1.00 58.59 99 GLN A C 1
ATOM 794 O O . GLN A 1 99 ? -9.143 -4.567 -13.948 1.00 58.59 99 GLN A O 1
ATOM 799 N N . LYS A 1 100 ? -11.359 -4.391 -14.288 1.00 45.16 100 LYS A N 1
ATOM 800 C CA . LYS A 1 100 ? -11.254 -4.568 -15.740 1.00 45.16 100 LYS A CA 1
ATOM 801 C C . LYS A 1 100 ? -10.442 -3.387 -16.261 1.00 45.16 100 LYS A C 1
ATOM 803 O O . LYS A 1 100 ? -10.797 -2.250 -15.974 1.00 45.16 100 LYS A O 1
ATOM 808 N N . GLU A 1 101 ? -9.374 -3.663 -17.001 1.00 40.41 101 GLU A N 1
ATOM 809 C CA . GLU A 1 101 ? -8.732 -2.643 -17.824 1.00 40.41 101 GLU A CA 1
ATOM 810 C C . GLU A 1 101 ? -9.837 -2.038 -18.696 1.00 40.41 101 GLU A C 1
ATOM 812 O O . GLU A 1 101 ? -10.432 -2.730 -19.528 1.00 40.41 101 GLU A O 1
ATOM 817 N N . ILE A 1 102 ? -10.179 -0.770 -18.461 1.00 42.09 102 ILE A N 1
ATOM 818 C CA . ILE A 1 102 ? -10.846 0.015 -19.489 1.00 42.09 102 ILE A CA 1
ATOM 819 C C . ILE A 1 102 ? -9.782 0.145 -20.578 1.00 42.09 102 ILE A C 1
ATOM 821 O O . ILE A 1 102 ? -8.841 0.922 -20.449 1.00 42.09 102 ILE A O 1
ATOM 825 N N . ASN A 1 103 ? -9.887 -0.701 -21.603 1.00 40.56 103 ASN A N 1
ATOM 826 C CA . ASN A 1 103 ? -9.262 -0.454 -22.892 1.00 40.56 103 ASN A CA 1
ATOM 827 C C . ASN A 1 103 ? -9.871 0.848 -23.407 1.00 40.56 103 ASN A C 1
ATOM 829 O O . ASN A 1 103 ? -10.959 0.831 -23.986 1.00 40.56 103 ASN A O 1
ATOM 833 N N . ASP A 1 104 ? -9.209 1.969 -23.133 1.00 41.38 104 ASP A N 1
ATOM 834 C CA . ASP A 1 104 ? -9.552 3.228 -23.769 1.00 41.38 104 ASP A CA 1
ATOM 835 C C . ASP A 1 104 ? -9.190 3.079 -25.248 1.00 41.38 104 ASP A C 1
ATOM 837 O O . ASP A 1 104 ? -8.083 2.667 -25.612 1.00 41.38 104 ASP A O 1
ATOM 841 N N . GLY A 1 105 ? -10.205 3.240 -26.089 1.00 39.25 105 GLY A N 1
ATOM 842 C CA . GLY A 1 105 ? -10.167 2.847 -27.484 1.00 39.25 105 GLY A CA 1
ATOM 843 C C . GLY A 1 105 ? -9.043 3.538 -28.246 1.00 39.25 105 GLY A C 1
ATOM 844 O O . GLY A 1 105 ? -8.826 4.741 -28.128 1.00 39.25 105 GLY A O 1
ATOM 845 N N . HIS A 1 106 ? -8.387 2.774 -29.118 1.00 38.97 106 HIS A N 1
ATOM 846 C CA . HIS A 1 106 ? -7.770 3.330 -30.313 1.00 38.97 106 HIS A CA 1
ATOM 847 C C . HIS A 1 106 ? -8.798 4.217 -31.034 1.00 38.97 106 HIS A C 1
ATOM 849 O O . HIS A 1 106 ? -9.705 3.716 -31.701 1.00 38.97 106 HIS A O 1
ATOM 855 N N . VAL A 1 107 ? -8.643 5.533 -30.928 1.00 41.66 107 VAL A N 1
ATOM 856 C CA . VAL A 1 107 ? -9.176 6.458 -31.924 1.00 41.66 107 VAL A CA 1
ATOM 857 C C . VAL A 1 107 ? -8.215 6.389 -33.106 1.00 41.66 107 VAL A C 1
ATOM 859 O O . VAL A 1 107 ? -7.162 7.018 -33.101 1.00 41.66 107 VAL A O 1
ATOM 862 N N . ASN A 1 108 ? -8.562 5.579 -34.106 1.00 38.66 108 ASN A N 1
ATOM 863 C CA . ASN A 1 108 ? -8.085 5.835 -35.459 1.00 38.66 108 ASN A CA 1
ATOM 864 C C . ASN A 1 108 ? -8.891 7.032 -35.980 1.00 38.66 108 ASN A C 1
ATOM 866 O O . ASN A 1 108 ? -10.089 6.894 -36.240 1.00 38.66 108 ASN A O 1
ATOM 870 N N . VAL A 1 109 ? -8.235 8.185 -36.098 1.00 50.53 109 VAL A N 1
ATOM 871 C CA . VAL A 1 109 ? -8.604 9.249 -37.044 1.00 50.53 109 VAL A CA 1
ATOM 872 C C . VAL A 1 109 ? -7.591 9.272 -38.173 1.00 50.53 109 VAL A C 1
ATOM 874 O O . VAL A 1 109 ? -6.394 9.049 -37.881 1.00 50.53 109 VAL A O 1
#

Sequence (109 aa):
DDIIYISTTITPHKLLMILTTGEMQLLGSINQYAKENPMLEKINQSCLVNPKNIESIDLKQHRVSFVNGDVEDFSRSSVKMMKDFLARYNYKTEKLAKQKEINDGHVNV

Radius of gyration: 14.61 Å; chains: 1; bounding box: 24×32×51 Å

pLDDT: mean 88.52, std 16.21, range [38.66, 97.88]